Protein AF-A0A318VJW3-F1 (afdb_monomer_lite)

Sequence (64 aa):
MASTIHSNARTTPRIRQELQEAPAGVSDPELARRYGISRMTVRKWRRRRTEVEDRTHRPKTMHT

Foldseek 3Di:
DDDPDDPPDLLDLVLLVVLCPDDPPDDLVVSCVVSVHDSVVSVVSVPPNDDSDDDDPDDPDD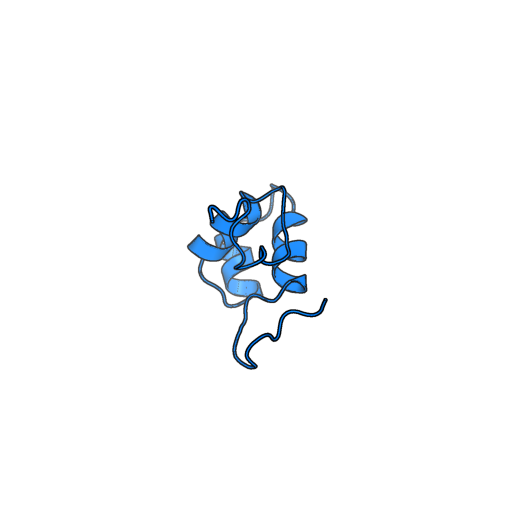DD

Secondary structure (DSSP, 8-state):
------TT-S--HHHHHHHHHS-TTS-HHHHHHHHT--HHHHHHHHH--S-SSPPPSS-SS---

Structure (mmCIF, N/CA/C/O backbone):
data_AF-A0A318VJW3-F1
#
_entry.id   AF-A0A318VJW3-F1
#
loop_
_atom_site.group_PDB
_atom_site.id
_atom_site.type_symbol
_atom_site.label_atom_id
_atom_site.label_alt_id
_atom_site.label_comp_id
_atom_site.label_asym_id
_atom_site.label_entity_id
_atom_site.label_seq_id
_atom_site.pdbx_PDB_ins_code
_atom_site.Cartn_x
_atom_site.Cartn_y
_atom_site.Cartn_z
_atom_site.occupancy
_atom_site.B_iso_or_equiv
_atom_site.auth_seq_id
_atom_site.auth_comp_id
_atom_site.auth_asym_id
_atom_site.auth_atom_id
_atom_site.pdbx_PDB_model_num
ATOM 1 N N . MET A 1 1 ? 9.211 1.847 -17.032 1.00 46.53 1 MET A N 1
ATOM 2 C CA . MET A 1 1 ? 8.923 0.538 -17.659 1.00 46.53 1 MET A CA 1
ATOM 3 C C . MET A 1 1 ? 7.761 -0.058 -16.891 1.00 46.53 1 MET A C 1
ATOM 5 O O . MET A 1 1 ? 7.922 -0.269 -15.698 1.00 46.53 1 MET A O 1
ATOM 9 N N . ALA A 1 2 ? 6.593 -0.215 -17.516 1.00 53.69 2 ALA A N 1
ATOM 10 C CA . ALA A 1 2 ? 5.414 -0.751 -16.840 1.00 53.69 2 ALA A CA 1
ATOM 11 C C . ALA A 1 2 ? 5.663 -2.224 -16.497 1.00 53.69 2 ALA A C 1
ATOM 13 O O . ALA A 1 2 ? 5.815 -3.062 -17.385 1.00 53.69 2 ALA A O 1
ATOM 14 N N . SER A 1 3 ? 5.772 -2.521 -15.209 1.00 65.69 3 SER A N 1
ATOM 15 C CA . SER A 1 3 ? 5.803 -3.884 -14.697 1.00 65.69 3 SER A CA 1
ATOM 16 C C . SER A 1 3 ? 4.490 -4.571 -15.098 1.00 65.69 3 SER A C 1
ATOM 18 O O . SER A 1 3 ? 3.407 -4.009 -14.943 1.00 65.69 3 SER A O 1
ATOM 20 N N . THR A 1 4 ? 4.563 -5.762 -15.693 1.00 75.19 4 THR A N 1
ATOM 21 C CA . THR A 1 4 ? 3.378 -6.544 -16.075 1.00 75.19 4 THR A CA 1
ATOM 22 C C . THR A 1 4 ? 2.681 -7.031 -14.811 1.00 75.19 4 THR A C 1
ATOM 24 O O . THR A 1 4 ? 3.114 -7.994 -14.178 1.00 75.19 4 THR A O 1
ATOM 27 N N . ILE A 1 5 ? 1.626 -6.326 -14.412 1.00 77.56 5 ILE A N 1
ATOM 28 C CA . ILE A 1 5 ? 0.847 -6.635 -13.215 1.00 77.56 5 ILE A CA 1
ATOM 29 C C . ILE A 1 5 ? -0.234 -7.653 -13.577 1.00 77.56 5 ILE A C 1
ATOM 31 O O . ILE A 1 5 ? -0.946 -7.501 -14.567 1.00 77.56 5 ILE A O 1
ATOM 35 N N . HIS A 1 6 ? -0.372 -8.689 -12.751 1.00 79.88 6 HIS A N 1
ATOM 36 C CA . HIS A 1 6 ? -1.444 -9.669 -12.887 1.00 79.88 6 HIS A CA 1
ATOM 37 C C . HIS A 1 6 ? -2.819 -9.014 -12.671 1.00 79.88 6 HIS A C 1
ATOM 39 O O . HIS A 1 6 ? -2.979 -8.205 -11.759 1.00 79.88 6 HIS A O 1
ATOM 45 N N . SER A 1 7 ? -3.833 -9.415 -13.438 1.00 80.94 7 SER A N 1
ATOM 46 C CA . SER A 1 7 ? -5.190 -8.838 -13.391 1.00 80.94 7 SER A CA 1
ATOM 47 C C . SER A 1 7 ? -5.814 -8.827 -11.989 1.00 80.94 7 SER A C 1
ATOM 49 O O . SER A 1 7 ? -6.450 -7.857 -11.593 1.00 80.94 7 SER A O 1
ATOM 51 N N . ASN A 1 8 ? -5.574 -9.876 -11.199 1.00 84.81 8 ASN A N 1
ATOM 52 C CA . ASN A 1 8 ? -6.090 -9.995 -9.827 1.00 84.81 8 ASN A CA 1
ATOM 53 C C . ASN A 1 8 ? -5.214 -9.318 -8.756 1.00 84.81 8 ASN A C 1
ATOM 55 O O . ASN A 1 8 ? -5.512 -9.411 -7.561 1.00 84.81 8 ASN A O 1
ATOM 59 N N . ALA A 1 9 ? -4.101 -8.683 -9.129 1.00 84.38 9 ALA A N 1
ATOM 60 C CA . ALA A 1 9 ? -3.219 -8.056 -8.158 1.00 84.38 9 ALA A CA 1
ATOM 61 C C . ALA A 1 9 ? -3.849 -6.768 -7.609 1.00 84.38 9 ALA A C 1
ATOM 63 O O . ALA A 1 9 ? -3.924 -5.745 -8.282 1.00 84.38 9 ALA A O 1
ATOM 64 N N . ARG A 1 10 ? -4.244 -6.799 -6.333 1.00 83.31 10 ARG A N 1
ATOM 65 C CA . ARG A 1 10 ? -4.796 -5.629 -5.627 1.00 83.31 10 ARG A CA 1
ATOM 66 C C . ARG A 1 10 ? -3.745 -4.596 -5.218 1.00 83.31 10 ARG A C 1
ATOM 68 O O . ARG A 1 10 ? -4.092 -3.470 -4.906 1.00 83.31 10 ARG A O 1
ATOM 75 N N . THR A 1 11 ? -2.461 -4.952 -5.186 1.00 85.75 11 THR A N 1
ATOM 76 C CA . THR A 1 11 ? -1.370 -4.042 -4.790 1.00 85.75 11 THR A CA 1
ATOM 77 C C . THR A 1 11 ? -0.642 -3.501 -6.011 1.00 85.75 11 THR A C 1
ATOM 79 O O . THR A 1 11 ? 0.485 -3.915 -6.309 1.00 85.75 11 THR A O 1
ATOM 82 N N . THR A 1 12 ? -1.299 -2.590 -6.717 1.00 87.56 12 THR A N 1
ATOM 83 C CA . THR A 1 12 ? -0.727 -1.856 -7.850 1.00 87.56 12 THR A CA 1
ATOM 84 C C . THR A 1 12 ? 0.224 -0.747 -7.373 1.00 87.56 12 THR A C 1
ATOM 86 O O . THR A 1 12 ? 0.095 -0.296 -6.232 1.00 87.56 12 THR A O 1
ATOM 89 N N . PRO A 1 13 ? 1.160 -0.270 -8.216 1.00 86.31 13 PRO A N 1
ATOM 90 C CA . PRO A 1 13 ? 2.018 0.883 -7.923 1.00 86.31 13 PRO A CA 1
ATOM 91 C C . PRO A 1 13 ? 1.241 2.102 -7.429 1.00 86.31 13 PRO A C 1
ATOM 93 O O . PRO A 1 13 ? 1.599 2.692 -6.416 1.00 86.31 13 PRO A O 1
ATOM 96 N N . ARG A 1 14 ? 0.096 2.387 -8.057 1.00 87.38 14 ARG A N 1
ATOM 97 C CA . ARG A 1 14 ? -0.813 3.454 -7.632 1.00 87.38 14 ARG A CA 1
ATOM 98 C C . ARG A 1 14 ? -1.271 3.290 -6.180 1.00 87.38 14 ARG A C 1
ATOM 100 O O . ARG A 1 14 ? -1.105 4.204 -5.384 1.00 87.38 14 ARG A O 1
ATOM 107 N N . ILE A 1 15 ? -1.783 2.113 -5.811 1.00 88.88 15 ILE A N 1
ATOM 108 C CA . ILE A 1 15 ? -2.246 1.851 -4.438 1.00 88.88 15 ILE A CA 1
ATOM 109 C C . ILE A 1 15 ? -1.072 1.905 -3.451 1.00 88.88 15 ILE A C 1
ATOM 111 O O . ILE A 1 15 ? -1.220 2.388 -2.335 1.00 88.88 15 ILE A O 1
ATOM 115 N N . ARG A 1 16 ? 0.120 1.439 -3.839 1.00 89.69 16 ARG A N 1
ATOM 116 C CA . ARG A 1 16 ? 1.322 1.514 -2.990 1.00 89.69 16 ARG A CA 1
ATOM 117 C C . ARG A 1 16 ? 1.730 2.964 -2.709 1.00 89.69 16 ARG A C 1
ATOM 119 O O . ARG A 1 16 ? 2.071 3.260 -1.567 1.00 89.69 16 ARG A O 1
ATOM 126 N N . GLN A 1 17 ? 1.657 3.838 -3.712 1.00 88.25 17 GLN A N 1
ATOM 127 C CA . GLN A 1 17 ? 1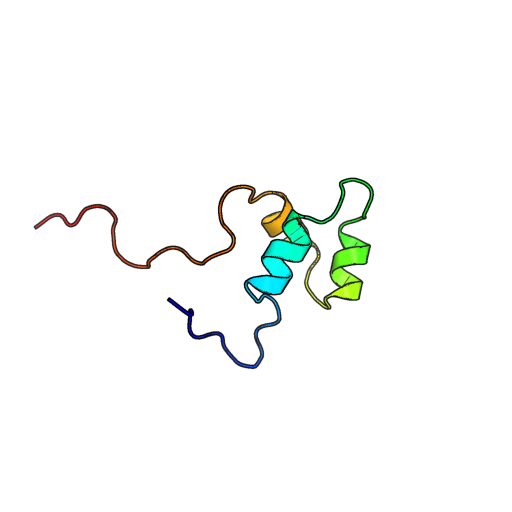.903 5.273 -3.563 1.00 88.25 17 GLN A CA 1
ATOM 128 C C . GLN A 1 17 ? 0.848 5.923 -2.656 1.00 88.25 17 GLN A C 1
ATOM 130 O O . GLN A 1 17 ? 1.205 6.574 -1.679 1.00 88.25 17 GLN A O 1
ATOM 135 N N . GLU A 1 18 ? -0.438 5.648 -2.890 1.00 88.50 18 GLU A N 1
ATOM 1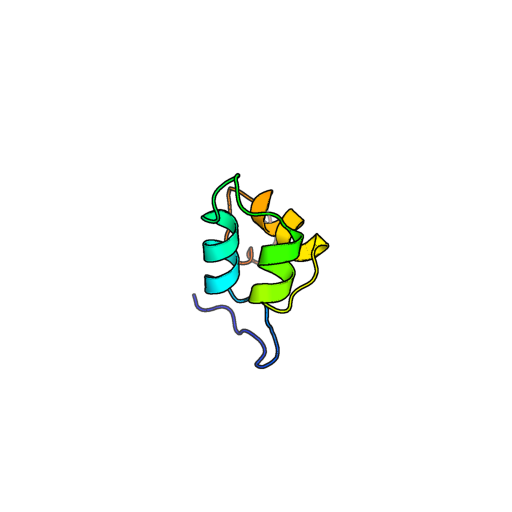36 C CA . GLU A 1 18 ? -1.536 6.144 -2.046 1.00 88.50 18 GLU A CA 1
ATOM 137 C C . GLU A 1 18 ? -1.379 5.699 -0.574 1.00 88.50 18 GLU A C 1
ATOM 139 O O . GLU A 1 18 ? -1.681 6.452 0.351 1.00 88.50 18 GLU A O 1
ATOM 144 N N . LEU A 1 19 ? -0.858 4.489 -0.325 1.00 88.50 19 LEU A N 1
ATOM 145 C CA . LEU A 1 19 ? -0.551 4.005 1.027 1.00 88.50 19 LEU A CA 1
ATOM 146 C C . LEU A 1 19 ? 0.659 4.703 1.666 1.00 88.50 19 LEU A C 1
ATOM 148 O O . LEU A 1 19 ? 0.699 4.814 2.891 1.00 88.50 19 LEU A O 1
ATOM 152 N N . GLN A 1 20 ? 1.648 5.135 0.880 1.00 86.38 20 GLN A N 1
ATOM 153 C CA . GLN A 1 20 ? 2.806 5.889 1.377 1.00 86.38 20 GLN A CA 1
ATOM 154 C C . GLN A 1 20 ? 2.442 7.337 1.709 1.00 86.38 20 GLN A C 1
ATOM 156 O O . GLN A 1 20 ? 2.879 7.852 2.735 1.00 86.38 20 GLN A O 1
ATOM 161 N N . GLU A 1 21 ? 1.619 7.964 0.869 1.00 86.50 21 GLU A N 1
ATOM 162 C CA . GLU A 1 21 ? 1.120 9.330 1.056 1.00 86.50 21 GLU A CA 1
ATOM 163 C C . GLU A 1 21 ? 0.054 9.420 2.163 1.00 86.50 21 GLU A C 1
ATOM 165 O O . GLU A 1 21 ? -0.245 10.507 2.658 1.00 86.50 21 GLU A O 1
ATOM 170 N N . ALA A 1 22 ? -0.503 8.282 2.598 1.00 84.38 22 ALA A N 1
ATOM 171 C CA . ALA A 1 22 ? -1.529 8.238 3.630 1.00 84.38 22 ALA A CA 1
ATOM 172 C C . ALA A 1 22 ? -1.044 8.861 4.964 1.00 84.38 22 ALA A C 1
ATOM 174 O O . ALA A 1 22 ? -0.075 8.373 5.571 1.00 84.38 22 ALA A O 1
ATOM 175 N N . PRO A 1 23 ? -1.749 9.883 5.488 1.00 80.31 23 PRO A N 1
ATOM 176 C CA . PRO A 1 23 ? -1.306 10.629 6.660 1.00 80.31 23 PRO A CA 1
ATOM 177 C C . PRO A 1 23 ? -1.218 9.752 7.915 1.00 80.31 23 PRO A C 1
ATOM 179 O O . PRO A 1 23 ? -1.957 8.777 8.081 1.00 80.31 23 PRO A O 1
ATOM 182 N N . ALA A 1 24 ? -0.315 10.110 8.836 1.00 73.94 24 ALA A N 1
ATOM 183 C CA . ALA A 1 24 ? -0.050 9.360 10.072 1.00 73.94 24 ALA A CA 1
ATOM 184 C C . ALA A 1 24 ? -1.298 9.149 10.956 1.00 73.94 24 ALA A C 1
ATOM 186 O O . ALA A 1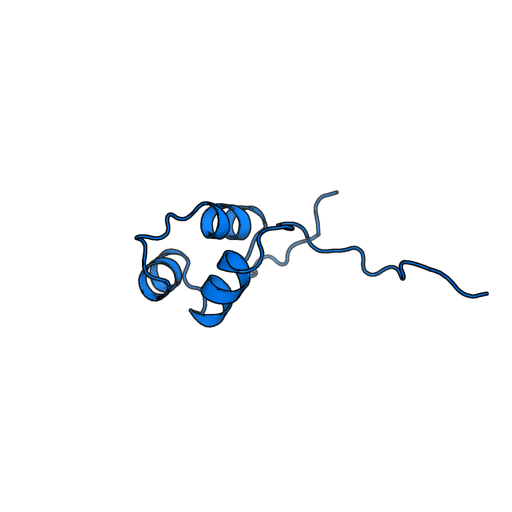 24 ? -1.340 8.185 11.714 1.00 73.94 24 ALA A O 1
ATOM 187 N N . GLY A 1 25 ? -2.318 10.004 10.816 1.00 78.25 25 GLY A N 1
ATOM 188 C CA . GLY A 1 25 ? -3.592 9.898 11.531 1.00 78.25 25 GLY A CA 1
ATOM 189 C C . GLY A 1 25 ? -4.538 8.804 11.023 1.00 78.25 25 GLY A C 1
ATOM 190 O O . GLY A 1 25 ? -5.468 8.445 11.738 1.00 78.25 25 GLY A O 1
ATOM 191 N N . VAL A 1 26 ? -4.313 8.242 9.828 1.00 83.25 26 VAL A N 1
ATOM 192 C CA . VAL A 1 26 ? -5.145 7.143 9.312 1.00 83.25 26 VAL A CA 1
ATOM 193 C C . VAL A 1 26 ? -4.620 5.810 9.832 1.00 83.25 26 VAL A C 1
ATOM 195 O O . VAL A 1 26 ? -3.426 5.492 9.733 1.00 83.25 26 VAL A O 1
ATOM 198 N N . SER A 1 27 ? -5.536 5.012 10.378 1.00 88.12 27 SER A N 1
ATOM 199 C CA . SER A 1 27 ? -5.217 3.708 10.943 1.00 88.12 27 SER A CA 1
ATOM 200 C C . SER A 1 27 ? -4.976 2.655 9.849 1.00 88.12 27 SER A C 1
ATOM 202 O O . SER A 1 27 ? -5.690 2.572 8.848 1.00 88.12 27 SER A O 1
ATOM 204 N N . ASP A 1 28 ? -3.982 1.787 10.055 1.00 87.56 28 ASP A N 1
ATOM 205 C CA . ASP A 1 28 ? -3.701 0.650 9.167 1.00 87.56 28 ASP A CA 1
ATOM 206 C C . ASP A 1 28 ? -4.924 -0.263 8.886 1.00 87.56 28 ASP A C 1
ATOM 208 O O . ASP A 1 28 ? -5.081 -0.695 7.739 1.00 87.56 28 ASP A O 1
ATOM 212 N N . PRO A 1 29 ? -5.797 -0.605 9.865 1.00 90.31 29 PRO A N 1
ATOM 213 C CA . PRO A 1 29 ? -6.994 -1.403 9.587 1.00 90.31 29 PRO A CA 1
ATOM 214 C C . PRO A 1 29 ? -8.025 -0.686 8.708 1.00 90.31 29 PRO A C 1
ATOM 216 O O . PRO A 1 29 ? -8.719 -1.350 7.941 1.00 90.31 29 PRO A O 1
ATOM 219 N N . GLU A 1 30 ? -8.117 0.639 8.769 1.00 90.56 30 GLU A N 1
ATOM 220 C CA . GLU A 1 30 ? -9.036 1.402 7.924 1.00 90.56 30 GLU A CA 1
ATOM 221 C C . GLU A 1 30 ? -8.585 1.406 6.458 1.00 90.56 30 GLU A C 1
ATOM 223 O O . GLU A 1 30 ? -9.376 1.098 5.564 1.00 90.56 30 GLU A O 1
ATOM 228 N N . LEU A 1 31 ? -7.289 1.626 6.213 1.00 89.25 31 LEU A N 1
ATOM 229 C CA . LEU A 1 31 ? -6.694 1.500 4.877 1.00 89.25 31 LEU A CA 1
ATOM 230 C C . LEU A 1 31 ? -6.849 0.078 4.323 1.00 89.25 31 LEU A C 1
ATOM 232 O O . LEU A 1 31 ? -7.195 -0.106 3.158 1.00 89.25 31 LEU A O 1
ATOM 236 N N . ALA A 1 32 ? -6.651 -0.937 5.166 1.00 91.62 32 ALA A N 1
ATOM 237 C CA . ALA A 1 32 ? -6.825 -2.335 4.784 1.00 91.62 32 ALA A CA 1
ATOM 238 C C . ALA A 1 32 ? -8.257 -2.633 4.307 1.00 91.62 32 ALA A C 1
ATOM 240 O O . ALA A 1 32 ? -8.436 -3.299 3.287 1.00 91.62 32 ALA A O 1
ATOM 241 N N . ARG A 1 33 ? -9.274 -2.103 5.003 1.00 92.06 33 ARG A N 1
ATOM 242 C CA . ARG A 1 33 ? -10.684 -2.251 4.609 1.00 92.06 33 ARG A CA 1
ATOM 243 C C . ARG A 1 33 ? -11.005 -1.493 3.325 1.00 92.06 33 ARG A C 1
ATOM 245 O O . ARG A 1 33 ? -11.673 -2.056 2.466 1.00 92.06 33 ARG A O 1
ATOM 252 N N . ARG A 1 34 ? -10.503 -0.262 3.174 1.00 90.56 34 ARG A N 1
ATOM 253 C CA . ARG A 1 34 ? -10.747 0.579 1.990 1.00 90.56 34 ARG A CA 1
ATOM 254 C C . ARG A 1 34 ? -10.203 -0.053 0.709 1.00 90.56 34 ARG A C 1
ATOM 256 O O . ARG A 1 34 ? -10.903 -0.086 -0.295 1.00 90.56 34 ARG A O 1
ATOM 263 N N . TYR A 1 35 ? -8.979 -0.575 0.759 1.00 88.25 35 TYR A N 1
ATOM 264 C CA . TYR A 1 35 ? -8.313 -1.162 -0.409 1.00 88.25 35 TYR A CA 1
ATOM 265 C C . TYR A 1 35 ? -8.493 -2.687 -0.522 1.00 88.25 35 TYR A C 1
ATOM 267 O O . TYR A 1 35 ? -8.020 -3.295 -1.480 1.00 88.25 35 TYR A O 1
ATOM 275 N N . GLY A 1 36 ? -9.157 -3.335 0.442 1.00 90.19 36 GLY A N 1
ATOM 276 C CA . GLY A 1 36 ? -9.381 -4.785 0.432 1.00 90.19 36 GLY A CA 1
ATOM 277 C C . GLY A 1 36 ? -8.086 -5.608 0.485 1.00 90.19 36 GLY A C 1
ATOM 278 O O . GLY A 1 36 ? -7.988 -6.662 -0.153 1.00 90.19 36 GLY A O 1
ATOM 279 N N . ILE A 1 37 ? -7.083 -5.114 1.213 1.00 90.62 37 ILE A N 1
ATOM 280 C CA . ILE A 1 37 ? -5.754 -5.725 1.363 1.00 90.62 37 ILE A CA 1
ATOM 281 C C . ILE A 1 37 ? -5.469 -6.066 2.827 1.00 90.62 37 ILE A C 1
ATOM 283 O O . ILE A 1 37 ? -6.103 -5.557 3.745 1.00 90.62 37 ILE A O 1
ATOM 287 N N . SER A 1 38 ? -4.479 -6.925 3.070 1.00 92.31 38 SER A N 1
ATOM 288 C C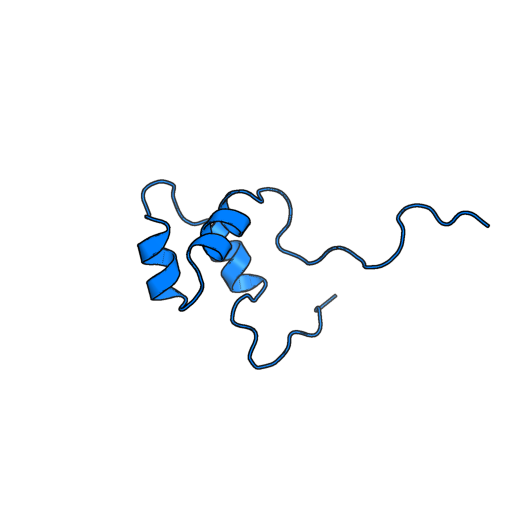A . SER A 1 38 ? -4.073 -7.275 4.434 1.00 92.31 38 SER A CA 1
ATOM 289 C C . SER A 1 38 ? -3.466 -6.081 5.182 1.00 92.31 38 SER A C 1
ATOM 291 O O . SER A 1 38 ? -2.676 -5.311 4.631 1.00 92.31 38 SER A O 1
ATOM 293 N N . ARG A 1 39 ? -3.743 -5.992 6.490 1.00 92.56 39 ARG A N 1
ATOM 294 C CA . ARG A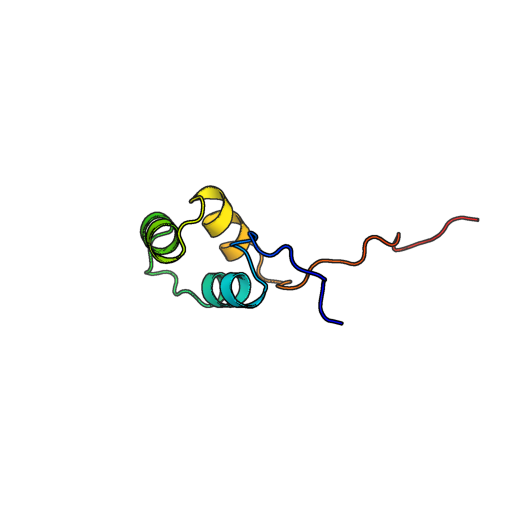 1 39 ? -3.118 -5.024 7.412 1.00 92.56 39 ARG A CA 1
ATOM 295 C C . ARG A 1 39 ? -1.592 -5.096 7.379 1.00 92.56 39 ARG A C 1
ATOM 297 O O . ARG A 1 39 ? -0.916 -4.073 7.446 1.00 92.56 39 ARG A O 1
ATOM 304 N N . MET A 1 40 ? -1.039 -6.303 7.245 1.00 92.06 40 MET A N 1
ATOM 305 C CA . MET A 1 40 ? 0.410 -6.493 7.167 1.00 92.06 40 MET A CA 1
ATOM 306 C C . MET A 1 40 ? 0.987 -5.862 5.891 1.00 92.06 40 MET A C 1
ATOM 308 O O . MET A 1 40 ? 2.076 -5.289 5.917 1.00 92.06 40 MET A O 1
ATOM 312 N N . THR A 1 41 ? 0.239 -5.925 4.788 1.00 91.31 41 THR A N 1
ATOM 313 C CA . THR A 1 41 ? 0.602 -5.309 3.508 1.00 91.31 41 THR A CA 1
ATOM 314 C C . THR A 1 41 ? 0.612 -3.789 3.619 1.00 91.31 41 THR A C 1
ATOM 316 O O . THR A 1 41 ? 1.603 -3.174 3.234 1.00 91.31 41 THR A O 1
ATOM 319 N N . VAL A 1 42 ? -0.422 -3.192 4.223 1.00 91.19 42 VAL A N 1
ATOM 320 C CA . VAL A 1 42 ? -0.472 -1.745 4.510 1.00 91.19 42 VAL A CA 1
ATOM 321 C C . VAL A 1 42 ? 0.750 -1.314 5.319 1.00 91.19 42 VAL A C 1
ATOM 323 O O . VAL A 1 42 ? 1.500 -0.436 4.898 1.00 91.19 42 VAL A O 1
ATOM 326 N N . ARG A 1 43 ? 1.018 -1.993 6.440 1.00 90.56 43 ARG A N 1
ATOM 327 C CA . ARG A 1 43 ? 2.145 -1.667 7.325 1.00 90.56 43 ARG A CA 1
ATOM 328 C C . ARG A 1 43 ? 3.498 -1.777 6.618 1.00 90.56 43 ARG A C 1
ATOM 330 O O . ARG A 1 43 ? 4.387 -0.963 6.863 1.00 90.56 43 ARG A O 1
ATOM 337 N N . LYS A 1 44 ? 3.667 -2.771 5.739 1.00 89.81 44 LYS A N 1
ATOM 338 C CA . LYS A 1 44 ? 4.880 -2.943 4.924 1.00 89.81 44 LYS A CA 1
ATOM 339 C C . LYS A 1 44 ? 5.087 -1.755 3.981 1.00 89.81 44 LYS A C 1
ATOM 341 O O . LYS A 1 44 ? 6.194 -1.223 3.933 1.00 89.81 44 LYS A O 1
ATOM 346 N N . TRP A 1 45 ? 4.044 -1.333 3.269 1.00 90.00 45 TRP A N 1
ATOM 347 C CA . TRP A 1 45 ? 4.136 -0.228 2.310 1.00 90.00 45 TRP A CA 1
ATOM 348 C C . TRP A 1 45 ? 4.295 1.134 2.984 1.00 90.00 45 TRP A C 1
ATOM 350 O O . TRP A 1 45 ? 5.135 1.903 2.540 1.00 90.00 45 TRP A O 1
ATOM 360 N N . ARG A 1 46 ? 3.641 1.386 4.126 1.00 86.81 46 ARG A N 1
ATOM 361 C CA . ARG A 1 46 ? 3.872 2.610 4.922 1.00 86.81 46 ARG A CA 1
ATOM 362 C C . ARG A 1 46 ? 5.305 2.736 5.443 1.00 86.81 46 ARG A C 1
ATOM 364 O O . ARG A 1 46 ? 5.828 3.836 5.585 1.00 86.81 46 ARG A O 1
ATOM 371 N N . ARG A 1 47 ? 5.948 1.609 5.771 1.00 86.31 47 ARG A N 1
ATOM 372 C CA . ARG A 1 47 ? 7.345 1.586 6.242 1.00 86.31 47 ARG A CA 1
ATOM 373 C C . ARG A 1 47 ? 8.355 1.735 5.108 1.00 86.31 47 ARG A C 1
ATOM 375 O O . ARG A 1 47 ? 9.435 2.274 5.333 1.00 86.31 47 ARG A O 1
ATOM 382 N N . ARG A 1 48 ? 8.031 1.261 3.902 1.00 82.00 48 ARG A N 1
ATOM 383 C CA . ARG A 1 48 ? 8.851 1.502 2.710 1.00 82.00 48 ARG A CA 1
ATOM 384 C C . ARG A 1 48 ? 8.677 2.951 2.282 1.00 82.00 48 ARG A C 1
ATOM 386 O O . ARG A 1 48 ? 7.681 3.274 1.662 1.00 82.00 48 ARG A O 1
ATOM 393 N N . ARG A 1 49 ? 9.650 3.806 2.596 1.00 66.56 49 ARG A N 1
ATOM 394 C CA . ARG A 1 49 ? 9.655 5.219 2.173 1.00 66.56 49 ARG A CA 1
ATOM 395 C C . ARG A 1 49 ? 10.302 5.463 0.812 1.00 66.56 49 ARG A C 1
ATOM 397 O O . ARG A 1 49 ? 10.103 6.519 0.237 1.00 66.56 49 ARG A O 1
ATOM 404 N N . THR A 1 50 ? 11.123 4.533 0.335 1.00 67.44 50 THR A N 1
ATOM 405 C CA . THR A 1 50 ? 12.068 4.823 -0.751 1.00 67.44 50 THR A CA 1
ATOM 406 C C . THR A 1 50 ? 11.595 4.378 -2.126 1.00 67.44 50 THR A C 1
ATOM 408 O O . THR A 1 50 ? 12.054 4.931 -3.116 1.00 67.44 50 THR A O 1
ATOM 411 N N . GLU A 1 51 ? 10.726 3.369 -2.220 1.00 75.44 51 GLU A N 1
ATOM 412 C CA . GLU A 1 51 ? 10.421 2.721 -3.501 1.00 75.44 51 GLU A CA 1
ATOM 413 C C . GLU A 1 51 ? 8.959 2.265 -3.570 1.00 75.44 51 GLU A C 1
ATOM 415 O O . GLU A 1 51 ? 8.474 1.559 -2.681 1.00 75.44 51 GLU A O 1
ATOM 420 N N . VAL A 1 52 ? 8.277 2.678 -4.641 1.00 79.50 52 VAL A N 1
ATOM 421 C CA . VAL A 1 52 ? 6.919 2.246 -5.033 1.00 79.50 52 VAL A CA 1
ATOM 422 C C . VAL A 1 52 ? 6.989 1.131 -6.082 1.00 79.50 52 VAL A C 1
ATOM 424 O O . VAL A 1 52 ? 6.204 0.174 -6.055 1.00 79.50 52 VAL A O 1
ATOM 427 N N . GLU A 1 53 ? 7.961 1.256 -6.982 1.00 81.56 53 GLU A N 1
ATOM 428 C CA . GLU A 1 53 ? 8.217 0.322 -8.069 1.00 81.56 53 GLU A CA 1
ATOM 429 C C . GLU A 1 53 ? 8.971 -0.919 -7.597 1.00 81.56 53 GLU A C 1
ATOM 431 O O . GLU A 1 53 ? 9.717 -0.903 -6.615 1.00 81.56 53 GLU A O 1
ATOM 436 N N . ASP A 1 54 ? 8.766 -2.014 -8.323 1.00 77.19 54 ASP A N 1
ATOM 437 C CA . ASP A 1 54 ? 9.492 -3.251 -8.083 1.00 77.19 54 ASP A CA 1
ATOM 438 C C . ASP A 1 54 ? 10.939 -3.120 -8.581 1.00 77.19 54 ASP A C 1
ATOM 440 O O . ASP A 1 54 ? 11.211 -2.625 -9.679 1.00 77.19 54 ASP A O 1
ATOM 444 N N . ARG A 1 55 ? 11.889 -3.574 -7.756 1.00 78.44 55 ARG A N 1
ATOM 445 C CA . ARG A 1 55 ? 13.304 -3.608 -8.137 1.00 78.44 55 ARG A CA 1
ATOM 446 C C . ARG A 1 55 ? 13.521 -4.570 -9.298 1.00 78.44 55 ARG A C 1
ATOM 448 O O . ARG A 1 55 ? 12.794 -5.547 -9.487 1.00 78.44 55 ARG A O 1
ATOM 455 N N . THR A 1 56 ? 14.581 -4.316 -10.054 1.00 79.44 56 THR A N 1
ATOM 456 C CA . THR A 1 56 ? 15.029 -5.240 -11.089 1.00 79.44 56 THR A CA 1
ATOM 457 C C . THR A 1 56 ? 15.398 -6.589 -10.463 1.00 79.44 56 THR A C 1
ATOM 459 O O . THR A 1 56 ? 16.018 -6.658 -9.406 1.00 79.44 56 THR A O 1
ATOM 462 N N . HIS A 1 57 ? 15.041 -7.680 -11.145 1.00 79.12 57 HIS A N 1
ATOM 463 C CA . HIS A 1 57 ? 15.440 -9.042 -10.758 1.00 79.12 57 HIS A CA 1
ATOM 464 C C . HIS A 1 57 ? 16.894 -9.361 -11.143 1.00 79.12 57 HIS A C 1
ATOM 466 O O . HIS A 1 57 ? 17.367 -10.475 -10.936 1.00 79.12 57 HIS A O 1
ATOM 472 N N . ARG A 1 58 ? 17.602 -8.404 -11.754 1.00 82.88 58 ARG A N 1
ATOM 473 C CA . ARG A 1 58 ? 18.991 -8.584 -12.166 1.00 82.88 58 ARG A CA 1
ATOM 474 C C . ARG A 1 58 ? 19.922 -8.353 -10.977 1.00 82.88 58 ARG A C 1
ATOM 476 O O . ARG A 1 58 ? 19.683 -7.423 -10.204 1.00 82.88 58 ARG A O 1
ATOM 483 N N . PRO A 1 59 ? 20.991 -9.154 -10.840 1.00 86.50 59 PRO A N 1
ATOM 484 C CA . PRO A 1 59 ? 21.995 -8.914 -9.818 1.00 86.50 59 PRO A CA 1
ATOM 485 C C . PRO A 1 59 ? 22.643 -7.545 -10.041 1.00 86.50 59 PRO A C 1
ATOM 487 O O . PRO A 1 59 ? 22.857 -7.119 -11.176 1.00 86.50 59 PRO A O 1
ATOM 490 N N . LYS A 1 60 ? 22.955 -6.852 -8.941 1.00 83.62 60 LYS A N 1
ATOM 491 C CA . LYS A 1 60 ? 23.605 -5.535 -9.001 1.00 83.62 60 LYS A CA 1
ATOM 492 C C . LYS A 1 60 ? 25.037 -5.628 -9.538 1.00 83.62 60 LYS A C 1
ATOM 494 O O . LYS A 1 60 ? 25.484 -4.713 -10.219 1.00 83.62 60 LYS A O 1
ATOM 499 N N . THR A 1 61 ? 25.709 -6.743 -9.265 1.00 86.75 61 THR A N 1
ATOM 500 C CA . THR A 1 61 ? 27.049 -7.054 -9.762 1.00 86.75 61 THR A CA 1
ATOM 501 C C . THR A 1 61 ? 27.011 -8.455 -10.350 1.00 86.75 61 THR A C 1
ATOM 503 O O . THR A 1 61 ? 26.617 -9.398 -9.665 1.00 86.75 61 THR A O 1
ATOM 506 N N . MET A 1 62 ? 27.376 -8.590 -11.623 1.00 84.94 62 MET A N 1
ATOM 507 C CA . MET A 1 62 ? 27.606 -9.896 -12.235 1.00 84.94 62 MET A CA 1
ATOM 508 C C . MET A 1 62 ? 29.070 -10.256 -11.997 1.00 84.94 62 MET A C 1
ATOM 510 O O . MET A 1 62 ? 29.956 -9.500 -12.391 1.00 84.94 62 MET A O 1
ATOM 514 N N . HIS A 1 63 ? 29.307 -11.370 -11.311 1.00 81.50 63 HIS A N 1
ATOM 515 C CA . HIS A 1 63 ? 30.627 -11.983 -11.250 1.00 81.50 63 HIS A CA 1
ATOM 516 C C . HIS A 1 63 ? 30.711 -12.987 -12.399 1.00 81.50 63 HIS A C 1
ATOM 518 O O . HIS A 1 63 ? 29.845 -13.859 -12.501 1.00 81.50 63 HIS A O 1
ATOM 524 N N . THR A 1 64 ? 31.706 -12.801 -13.261 1.00 81.50 64 THR A N 1
ATOM 525 C CA . THR A 1 64 ? 32.050 -13.700 -14.367 1.00 81.50 64 THR A CA 1
ATOM 526 C C . THR A 1 64 ? 33.323 -14.441 -14.010 1.00 81.50 64 THR A C 1
ATOM 528 O O . THR A 1 64 ? 34.213 -13.786 -13.418 1.00 81.50 64 THR A O 1
#

pLDDT: mean 83.47, std 8.63, range [46.53, 92.56]

Radius of gyration: 14.19 Å; chains: 1; bounding box: 43×24×29 Å